Protein AF-A0AA92U2H4-F1 (afdb_monomer_lite)

Organism: NCBI:txid165179

Sequence (62 aa):
MTKWYSAKEAPNYEEWILTEWYDGDDGGIKYEADYLYSFVYWKDYVSRNNITKWCYIKDIKD

Foldseek 3Di:
DFDKDFLVDDDDAQFWKKWWAQPPVVRDIDIDIDHHH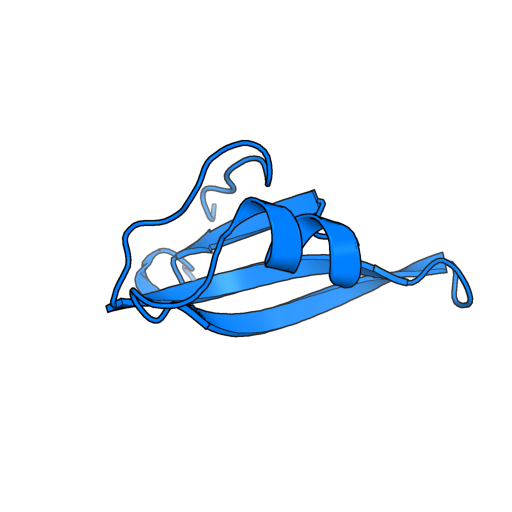PPDPSVVVCVVGVTGIMGGPVRDDD

Radius of gyration: 11.43 Å; chains: 1; bounding box: 26×31×25 Å

pLDDT: mean 91.28, std 7.06, range [67.81, 97.31]

Secondary structure (DSSP, 8-state):
-PPPEETTSPPPSSEEEEEEEEETTTTEEEEEEEEE-TT--HHHHHHHHTEEEEEEGGG---

Structure (mmCIF, N/CA/C/O backbone):
data_AF-A0AA92U2H4-F1
#
_entry.id   AF-A0AA92U2H4-F1
#
loop_
_atom_site.group_PDB
_atom_site.id
_atom_site.type_symbol
_atom_site.label_atom_id
_atom_site.label_alt_id
_atom_site.label_comp_id
_atom_site.label_asym_id
_atom_site.label_entity_id
_atom_site.label_seq_id
_atom_site.pdbx_PDB_ins_code
_atom_site.Cartn_x
_atom_site.Cartn_y
_atom_site.Cartn_z
_atom_site.occupancy
_atom_site.B_iso_or_equiv
_atom_site.auth_seq_id
_atom_site.auth_comp_id
_atom_site.auth_asym_id
_atom_site.auth_atom_id
_atom_site.pdbx_PDB_model_num
ATOM 1 N N . MET A 1 1 ? -16.127 -0.131 9.979 1.00 76.12 1 MET A N 1
ATOM 2 C CA . MET A 1 1 ? -15.583 -0.907 8.848 1.00 76.12 1 MET A CA 1
AT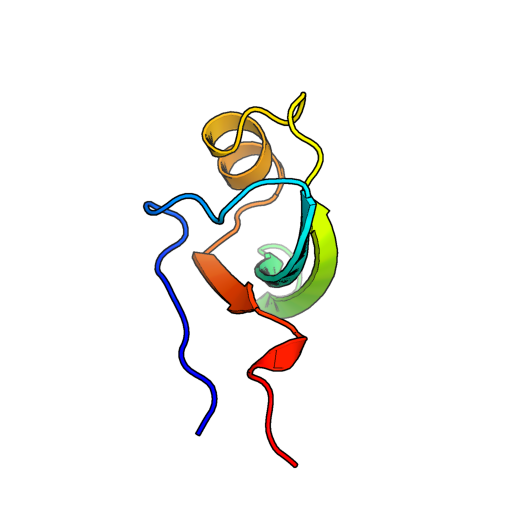OM 3 C C . MET A 1 1 ? -14.524 -0.062 8.165 1.00 76.12 1 MET A C 1
ATOM 5 O O . MET A 1 1 ? -14.848 1.028 7.705 1.00 76.12 1 MET A O 1
ATOM 9 N N . THR A 1 2 ? -13.273 -0.518 8.191 1.00 86.75 2 THR A N 1
ATOM 10 C CA . THR A 1 2 ? -12.126 0.172 7.583 1.00 86.75 2 THR A CA 1
ATOM 11 C C . THR A 1 2 ? -12.291 0.239 6.069 1.00 86.75 2 THR A C 1
ATOM 13 O O . THR A 1 2 ? -12.648 -0.759 5.438 1.00 86.75 2 THR A O 1
ATOM 16 N N . LYS A 1 3 ? -12.048 1.412 5.481 1.00 93.12 3 LYS A N 1
ATOM 17 C CA . LYS A 1 3 ? -12.104 1.596 4.030 1.00 93.12 3 LYS A CA 1
ATOM 18 C C . LYS A 1 3 ? -10.770 1.187 3.407 1.00 93.12 3 LYS A C 1
ATOM 20 O O . LYS A 1 3 ? -9.756 1.828 3.656 1.00 93.12 3 LYS A O 1
ATOM 25 N N . TRP A 1 4 ? -10.805 0.153 2.575 1.00 96.00 4 TRP A N 1
ATOM 26 C CA . TRP A 1 4 ? -9.656 -0.323 1.808 1.00 96.00 4 TRP A CA 1
ATOM 27 C C . TRP A 1 4 ? -9.669 0.239 0.383 1.00 96.00 4 TRP A C 1
ATOM 29 O O . TRP A 1 4 ? -10.728 0.335 -0.239 1.00 96.00 4 TRP A O 1
ATOM 39 N N . TYR A 1 5 ? -8.489 0.576 -0.124 1.00 96.75 5 TYR A N 1
ATOM 40 C CA . TYR A 1 5 ? -8.227 1.087 -1.468 1.00 96.75 5 TYR A CA 1
ATOM 41 C C . TYR A 1 5 ? -7.444 0.055 -2.277 1.00 96.75 5 TYR A C 1
ATOM 43 O O . TYR A 1 5 ? -6.654 -0.710 -1.719 1.00 96.75 5 TYR A O 1
ATOM 51 N N . SER A 1 6 ? -7.640 0.021 -3.596 1.00 97.19 6 SER A N 1
ATOM 52 C CA . SER A 1 6 ? -6.855 -0.872 -4.453 1.00 97.19 6 SER A CA 1
ATOM 53 C C . SER A 1 6 ? -5.397 -0.415 -4.495 1.00 97.19 6 SER A C 1
ATOM 55 O O . SER A 1 6 ? -5.133 0.779 -4.584 1.00 97.19 6 SER A O 1
ATOM 57 N N . ALA A 1 7 ? -4.439 -1.345 -4.562 1.00 96.31 7 ALA A N 1
ATOM 58 C CA . ALA A 1 7 ? -3.035 -0.993 -4.795 1.00 96.31 7 ALA A CA 1
ATOM 59 C C . ALA A 1 7 ? -2.785 -0.277 -6.142 1.00 96.31 7 ALA A C 1
ATOM 61 O O . ALA A 1 7 ? -1.726 0.309 -6.354 1.00 96.31 7 ALA A O 1
ATOM 62 N N . LYS A 1 8 ? -3.767 -0.271 -7.056 1.00 96.19 8 LYS A N 1
ATOM 63 C CA . LYS A 1 8 ? -3.728 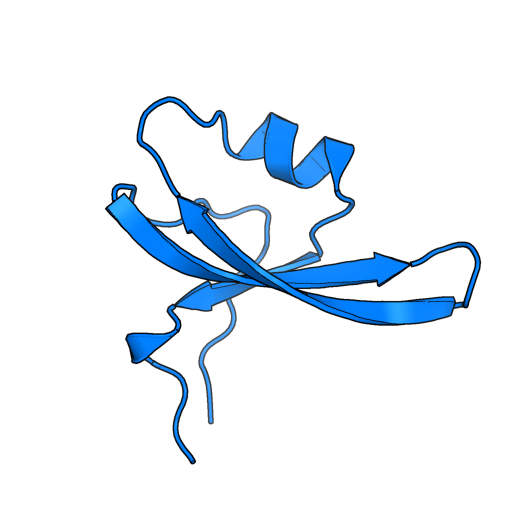0.541 -8.285 1.00 96.19 8 LYS A CA 1
ATOM 64 C C . LYS A 1 8 ? -3.832 2.046 -8.012 1.00 96.19 8 LYS A C 1
ATOM 66 O O . LYS A 1 8 ? -3.434 2.839 -8.863 1.00 96.19 8 LYS A O 1
ATOM 71 N N . GLU A 1 9 ? -4.367 2.427 -6.857 1.00 96.31 9 GLU A N 1
ATOM 72 C CA . GLU A 1 9 ? -4.503 3.805 -6.392 1.00 96.31 9 GLU A CA 1
ATOM 73 C C . GLU A 1 9 ? -3.373 4.108 -5.408 1.00 96.31 9 GLU A C 1
ATOM 75 O O . GLU A 1 9 ? -3.108 3.309 -4.511 1.00 96.31 9 GLU A O 1
ATOM 80 N N . ALA A 1 10 ? -2.699 5.245 -5.576 1.00 95.06 10 ALA A N 1
ATOM 81 C CA . ALA A 1 10 ? -1.645 5.663 -4.659 1.00 95.06 10 ALA A CA 1
ATOM 82 C C . ALA A 1 10 ? -2.241 6.389 -3.439 1.00 95.06 10 ALA A C 1
ATOM 84 O O . ALA A 1 10 ? -3.174 7.182 -3.613 1.00 95.06 10 ALA A O 1
ATOM 85 N N . PRO A 1 11 ? -1.702 6.171 -2.228 1.00 95.38 11 PRO A N 1
ATOM 86 C CA . PRO A 1 11 ? -1.990 7.022 -1.082 1.00 95.38 11 PRO A CA 1
ATOM 87 C C . PRO A 1 11 ? -1.469 8.441 -1.291 1.00 95.38 11 PRO A C 1
ATOM 89 O O . PRO A 1 11 ? -0.621 8.700 -2.148 1.00 95.38 11 PRO A O 1
ATOM 92 N N . ASN A 1 12 ? -1.929 9.356 -0.442 1.00 95.50 12 ASN A N 1
ATOM 93 C CA . ASN A 1 12 ? -1.211 10.606 -0.241 1.00 95.50 12 ASN A CA 1
ATOM 94 C C . ASN A 1 12 ? 0.154 10.314 0.399 1.00 95.50 12 ASN A C 1
ATOM 96 O O . ASN A 1 12 ? 0.270 9.428 1.246 1.00 95.50 12 ASN A O 1
ATOM 100 N N . TYR A 1 13 ? 1.172 11.073 0.000 1.00 93.56 13 TYR A N 1
ATOM 101 C CA . TYR A 1 13 ? 2.482 11.025 0.646 1.00 93.56 13 TYR A CA 1
ATOM 102 C C . TYR A 1 13 ? 2.433 11.616 2.056 1.00 93.56 13 TYR A C 1
ATOM 104 O O . TYR A 1 13 ? 1.538 12.396 2.380 1.00 93.56 13 TYR A O 1
ATOM 112 N N . GLU A 1 14 ? 3.450 11.284 2.849 1.00 94.56 14 GLU A N 1
ATOM 113 C CA . GLU A 1 14 ? 3.639 11.725 4.231 1.00 94.56 14 GLU A CA 1
ATOM 114 C C . GLU A 1 14 ? 2.506 11.260 5.167 1.00 94.56 14 GLU A C 1
ATOM 116 O O . GLU A 1 14 ? 2.093 11.955 6.094 1.00 94.56 14 GLU A O 1
ATOM 121 N N . GLU A 1 15 ? 1.988 10.057 4.909 1.00 95.56 15 GLU A N 1
ATOM 122 C CA . GLU A 1 15 ? 0.895 9.435 5.655 1.00 95.56 15 GLU A CA 1
ATOM 123 C C . GLU A 1 15 ? 1.259 8.007 6.074 1.00 95.56 15 GLU A C 1
ATOM 125 O O . GLU A 1 15 ? 1.997 7.295 5.386 1.00 95.56 15 GLU A O 1
ATOM 130 N N . TRP A 1 16 ? 0.682 7.576 7.197 1.00 96.69 16 TRP A N 1
ATOM 131 C CA . TRP A 1 16 ? 0.765 6.197 7.670 1.00 96.69 16 TRP A CA 1
ATOM 132 C C . TRP A 1 16 ? -0.313 5.333 7.017 1.00 96.69 16 TRP A C 1
ATOM 134 O O . TRP A 1 16 ? -1.516 5.616 7.125 1.00 96.69 16 TRP A O 1
ATOM 144 N N . ILE A 1 17 ? 0.117 4.245 6.388 1.00 96.88 17 ILE A N 1
ATOM 145 C CA . ILE A 1 17 ? -0.744 3.281 5.710 1.00 96.88 17 ILE A CA 1
ATOM 146 C C . ILE A 1 17 ? -0.551 1.881 6.286 1.00 96.88 17 ILE A C 1
ATOM 148 O O . ILE A 1 17 ? 0.517 1.534 6.774 1.00 96.88 17 ILE A O 1
ATOM 152 N N . LEU A 1 18 ? -1.604 1.078 6.211 1.00 96.88 18 LEU A N 1
ATOM 153 C CA . LEU A 1 18 ? -1.546 -0.367 6.369 1.00 96.88 18 LEU A CA 1
ATOM 154 C C . LEU A 1 18 ? -1.700 -0.973 4.979 1.00 96.88 18 LEU A C 1
ATOM 156 O O . LEU A 1 18 ? -2.685 -0.689 4.290 1.00 96.88 18 LEU A O 1
ATOM 160 N N . THR A 1 19 ? -0.747 -1.787 4.563 1.00 96.50 19 THR A N 1
ATOM 161 C CA . THR A 1 19 ? -0.789 -2.512 3.300 1.00 96.50 19 THR A CA 1
ATOM 162 C C . THR A 1 19 ? -1.129 -3.975 3.540 1.00 96.50 19 THR A C 1
ATOM 164 O O . THR A 1 19 ? -0.882 -4.518 4.612 1.00 96.50 19 THR A O 1
ATOM 167 N N . GLU A 1 20 ? -1.756 -4.604 2.552 1.00 95.44 20 GLU A N 1
ATOM 168 C CA . GLU A 1 20 ? -2.042 -6.036 2.538 1.00 95.44 20 GLU A CA 1
ATOM 169 C C . GLU A 1 20 ? -1.371 -6.667 1.318 1.00 95.44 20 GLU A C 1
ATOM 171 O O . GLU A 1 20 ? -1.604 -6.230 0.182 1.00 95.44 20 GLU A O 1
ATOM 176 N N . TRP A 1 21 ? -0.608 -7.736 1.530 1.00 93.38 21 TRP A N 1
ATOM 177 C CA . TRP A 1 21 ? -0.034 -8.542 0.454 1.00 93.38 21 TRP A CA 1
ATOM 178 C C . TRP A 1 21 ? -0.311 -10.029 0.638 1.00 93.38 21 TRP A C 1
ATOM 180 O O . TRP A 1 21 ? -0.647 -10.500 1.730 1.00 93.38 21 TRP A O 1
ATOM 190 N N . TYR A 1 22 ? -0.155 -10.773 -0.455 1.00 85.62 22 TYR A N 1
ATOM 191 C CA . TYR A 1 22 ? -0.222 -12.226 -0.440 1.00 85.62 22 TYR A CA 1
ATOM 192 C C . TYR A 1 22 ? 1.189 -12.806 -0.413 1.00 85.62 22 TYR A C 1
ATOM 194 O O . TYR A 1 22 ? 1.969 -12.592 -1.342 1.00 85.62 22 TYR A O 1
ATOM 202 N N . ASP A 1 23 ? 1.498 -13.540 0.650 1.00 79.12 23 ASP A N 1
ATOM 203 C CA . ASP A 1 23 ? 2.736 -14.298 0.758 1.00 79.12 23 ASP A CA 1
ATOM 204 C C . ASP A 1 23 ? 2.552 -15.615 -0.004 1.00 79.12 23 ASP A C 1
ATOM 206 O O . ASP A 1 23 ? 1.918 -16.553 0.484 1.00 79.12 23 ASP A O 1
ATOM 210 N N . GLY A 1 24 ? 3.000 -15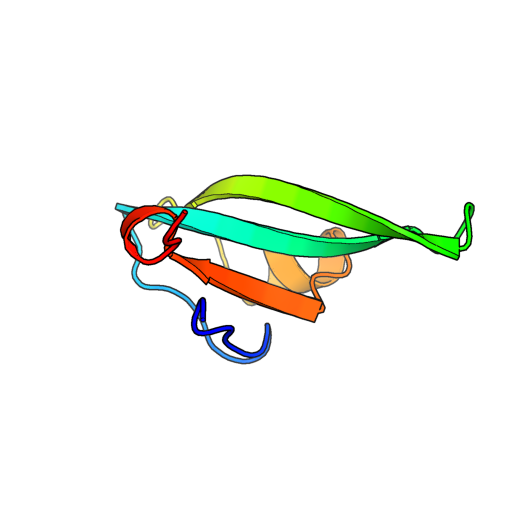.624 -1.262 1.00 69.38 24 GLY A N 1
ATOM 211 C CA . GLY A 1 24 ? 2.779 -16.719 -2.210 1.00 69.38 24 GLY A CA 1
ATOM 212 C C . GLY A 1 24 ? 3.395 -18.055 -1.792 1.00 69.38 24 GLY A C 1
ATOM 213 O O . GLY A 1 24 ? 2.954 -19.087 -2.296 1.00 69.38 24 GLY A O 1
ATOM 214 N N . ASP A 1 25 ? 4.350 -18.041 -0.860 1.00 75.25 25 ASP A N 1
ATOM 215 C CA . ASP A 1 25 ? 5.035 -19.239 -0.371 1.00 75.25 25 ASP A CA 1
ATOM 216 C C . ASP A 1 25 ? 4.253 -19.927 0.764 1.00 75.25 25 ASP A C 1
ATOM 218 O O . ASP A 1 25 ? 4.130 -21.152 0.781 1.00 75.25 25 ASP A O 1
ATOM 222 N N . ASP A 1 26 ? 3.640 -19.143 1.658 1.00 73.19 26 ASP A N 1
ATOM 223 C CA . ASP A 1 26 ? 2.842 -19.640 2.794 1.00 73.19 26 ASP A CA 1
ATOM 224 C C . ASP A 1 26 ? 1.324 -19.647 2.519 1.00 73.19 26 ASP A C 1
ATOM 226 O O . ASP A 1 26 ? 0.524 -20.113 3.336 1.00 73.19 26 ASP A O 1
ATOM 230 N N . GLY A 1 27 ? 0.899 -19.072 1.392 1.00 75.69 27 GLY A N 1
ATOM 231 C CA . GLY A 1 27 ? -0.504 -18.883 1.027 1.00 75.69 27 GLY A CA 1
ATOM 232 C C . GLY A 1 27 ? -1.277 -17.922 1.943 1.00 75.69 27 GLY A C 1
ATOM 233 O O . GLY A 1 27 ? -2.513 -17.888 1.912 1.00 75.69 27 GLY A O 1
ATOM 234 N N . GLY A 1 28 ? -0.562 -17.169 2.783 1.00 87.19 28 GLY A N 1
ATOM 235 C CA . GLY A 1 28 ? -1.118 -16.324 3.832 1.00 87.19 28 GLY A CA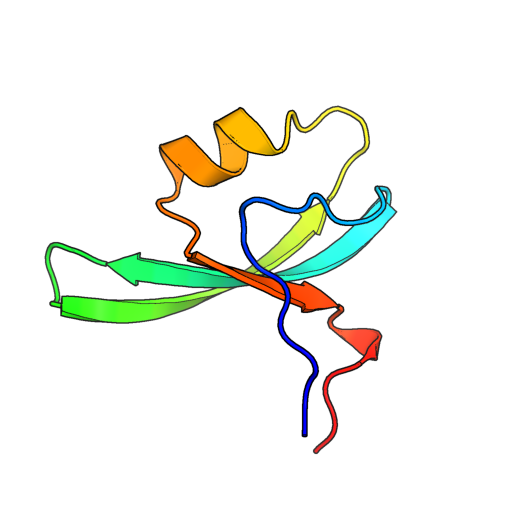 1
ATOM 236 C C . GLY A 1 28 ? -1.265 -14.864 3.414 1.00 87.19 28 GLY A C 1
ATOM 237 O O . GLY A 1 28 ? -0.407 -14.295 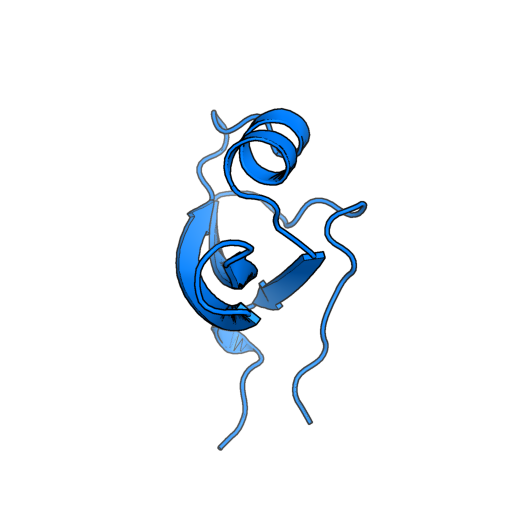2.743 1.00 87.19 28 GLY A O 1
ATOM 238 N N . ILE A 1 29 ? -2.339 -14.227 3.881 1.00 90.62 29 ILE A N 1
ATOM 239 C CA . ILE A 1 29 ? -2.465 -12.768 3.842 1.00 90.62 29 ILE A CA 1
ATOM 240 C C . ILE A 1 29 ? -1.594 -12.191 4.959 1.00 90.62 29 ILE A C 1
ATOM 242 O O . ILE A 1 29 ? -1.714 -12.611 6.114 1.00 90.62 29 ILE A O 1
ATOM 246 N N . LYS A 1 30 ? -0.740 -11.221 4.631 1.00 92.50 30 LYS A N 1
ATOM 247 C CA . LYS A 1 30 ? 0.028 -10.457 5.620 1.00 92.50 30 LYS A CA 1
ATOM 248 C C . LYS A 1 30 ? -0.331 -8.980 5.523 1.00 92.50 30 LYS A C 1
ATOM 250 O O . LYS A 1 30 ? -0.836 -8.517 4.499 1.00 92.50 30 LYS A O 1
ATOM 255 N N . TYR A 1 31 ? -0.031 -8.266 6.600 1.00 93.50 31 TYR A N 1
ATOM 256 C CA . TYR A 1 31 ? -0.250 -6.835 6.704 1.00 93.50 31 TYR A CA 1
ATOM 257 C C . TYR A 1 31 ? 1.007 -6.150 7.227 1.00 93.50 31 TYR A C 1
ATOM 259 O O . TYR A 1 31 ? 1.628 -6.661 8.161 1.00 93.50 31 TYR A O 1
ATOM 267 N N . GLU A 1 32 ? 1.342 -4.992 6.667 1.00 93.94 32 GLU A N 1
ATOM 268 C CA . GLU A 1 32 ? 2.488 -4.186 7.090 1.00 93.94 32 GLU A CA 1
ATOM 269 C C . GLU A 1 32 ? 2.090 -2.715 7.233 1.00 93.94 32 GLU A C 1
ATOM 271 O O . GLU A 1 32 ? 1.326 -2.175 6.432 1.00 93.94 32 GLU A O 1
ATOM 276 N N . ALA A 1 33 ? 2.556 -2.084 8.310 1.00 95.25 33 ALA A N 1
ATOM 277 C CA . ALA A 1 33 ? 2.344 -0.668 8.561 1.00 95.25 33 ALA A CA 1
ATOM 278 C C . ALA A 1 33 ? 3.558 0.117 8.059 1.00 95.25 33 ALA A C 1
ATOM 280 O O . ALA A 1 33 ? 4.662 -0.071 8.563 1.00 95.25 33 ALA A O 1
ATOM 281 N N . ASP A 1 34 ? 3.327 1.037 7.128 1.00 93.00 34 ASP A N 1
ATOM 282 C CA . ASP A 1 34 ? 4.369 1.814 6.468 1.00 93.00 34 ASP A CA 1
ATOM 283 C C . ASP A 1 34 ? 4.071 3.309 6.518 1.00 93.00 34 ASP A C 1
ATOM 285 O O . ASP A 1 34 ? 2.916 3.744 6.472 1.00 93.00 34 ASP A O 1
ATOM 289 N N . TYR A 1 35 ? 5.132 4.112 6.558 1.00 94.12 35 TYR A N 1
ATOM 290 C CA . TYR A 1 35 ? 5.041 5.550 6.336 1.00 94.12 35 TYR A CA 1
ATOM 291 C C . TYR A 1 35 ? 5.464 5.872 4.902 1.00 94.12 35 TYR A C 1
ATOM 293 O O . TYR A 1 35 ? 6.612 5.639 4.509 1.00 94.12 35 TYR A O 1
ATOM 301 N N . LEU A 1 36 ? 4.537 6.400 4.099 1.00 93.12 36 LEU A N 1
ATOM 302 C CA . LEU A 1 36 ? 4.783 6.614 2.677 1.00 93.12 36 LEU A CA 1
ATOM 303 C C . LEU A 1 36 ? 5.506 7.943 2.427 1.00 93.12 36 LEU A C 1
ATOM 305 O O . LEU A 1 36 ? 4.877 8.992 2.320 1.00 93.12 36 LEU A O 1
ATOM 309 N N . TYR A 1 37 ? 6.824 7.898 2.251 1.00 90.81 37 TYR A N 1
ATOM 310 C CA . TYR A 1 37 ? 7.609 9.077 1.879 1.00 90.81 37 TYR A CA 1
ATOM 311 C C . TYR A 1 37 ? 7.367 9.520 0.430 1.00 90.81 37 TYR A C 1
ATOM 313 O O . TYR A 1 37 ? 7.220 8.697 -0.474 1.00 90.81 37 TYR A O 1
ATOM 321 N N . SER A 1 38 ? 7.447 10.828 0.188 1.00 89.25 38 SER A N 1
ATOM 322 C CA . SER A 1 38 ? 7.350 11.456 -1.146 1.00 89.25 38 SER A CA 1
ATOM 323 C C . SER A 1 38 ? 8.341 10.945 -2.207 1.00 89.25 38 SER A C 1
ATOM 325 O O . SER A 1 38 ? 8.094 11.096 -3.402 1.00 89.25 38 SER A O 1
ATOM 327 N N . PHE A 1 39 ? 9.440 10.305 -1.799 1.00 88.25 39 PHE A N 1
ATOM 328 C CA . PHE A 1 39 ? 10.425 9.700 -2.706 1.00 88.25 39 PHE A CA 1
ATOM 329 C C . PHE A 1 39 ? 10.113 8.243 -3.085 1.00 88.25 39 PHE A C 1
ATOM 331 O O . PHE A 1 39 ? 10.831 7.653 -3.896 1.00 88.25 39 PHE A O 1
ATOM 338 N N . VAL A 1 40 ? 9.062 7.643 -2.518 1.00 88.00 40 VAL A N 1
ATOM 339 C CA . VAL A 1 40 ? 8.642 6.279 -2.853 1.00 88.00 40 VAL A CA 1
ATOM 340 C C . VAL A 1 40 ? 7.818 6.303 -4.133 1.00 88.00 40 VAL A C 1
ATOM 342 O O . VAL A 1 40 ? 6.728 6.871 -4.187 1.00 88.00 40 VAL A O 1
ATOM 345 N N . TYR A 1 41 ? 8.299 5.621 -5.171 1.00 94.19 41 TYR A N 1
ATOM 346 C CA . TYR A 1 41 ? 7.486 5.388 -6.357 1.00 94.19 41 TYR A CA 1
ATOM 347 C C . TYR A 1 41 ? 6.482 4.266 -6.083 1.00 94.19 41 TYR A C 1
ATOM 349 O O . TYR A 1 41 ? 6.831 3.085 -6.082 1.00 94.19 41 TYR A O 1
ATOM 357 N N . TRP A 1 42 ? 5.221 4.643 -5.854 1.00 95.00 42 TRP A N 1
ATOM 358 C CA . TRP A 1 42 ? 4.166 3.726 -5.411 1.00 95.00 42 TRP A CA 1
ATOM 359 C C . TRP A 1 42 ? 4.056 2.450 -6.257 1.00 95.00 42 TRP A C 1
ATOM 361 O O . TRP A 1 42 ? 3.973 1.358 -5.707 1.00 95.00 42 TRP A O 1
ATOM 371 N N . LYS A 1 43 ? 4.118 2.554 -7.592 1.00 95.12 43 LYS A N 1
ATOM 372 C CA . LYS A 1 43 ? 3.994 1.373 -8.467 1.00 95.12 43 LYS A CA 1
ATOM 373 C C . LYS A 1 43 ? 5.137 0.373 -8.281 1.00 95.12 43 LYS A C 1
ATOM 375 O O . LYS A 1 43 ? 4.895 -0.829 -8.350 1.00 95.12 43 LYS A O 1
ATOM 380 N N . ASP A 1 44 ? 6.353 0.855 -8.034 1.00 95.19 44 ASP A N 1
ATOM 381 C CA . ASP A 1 44 ? 7.506 -0.015 -7.786 1.00 95.19 44 ASP A CA 1
ATOM 382 C C . ASP A 1 44 ? 7.382 -0.688 -6.424 1.00 95.19 44 ASP A C 1
ATOM 384 O O . ASP A 1 44 ? 7.622 -1.888 -6.314 1.00 95.19 44 ASP A O 1
ATOM 388 N N . TYR A 1 45 ? 6.973 0.071 -5.404 1.00 93.06 45 TYR A N 1
ATOM 389 C CA . TYR A 1 45 ? 6.709 -0.462 -4.070 1.00 93.06 45 TYR A CA 1
ATOM 390 C C . TYR A 1 45 ? 5.617 -1.546 -4.114 1.00 93.06 45 TYR A C 1
ATOM 392 O O . TYR A 1 45 ? 5.838 -2.646 -3.620 1.00 93.06 45 TYR A O 1
ATOM 400 N N . VAL A 1 46 ? 4.499 -1.301 -4.808 1.00 94.75 46 VAL A N 1
ATOM 401 C CA . VAL A 1 46 ? 3.425 -2.290 -5.012 1.00 94.75 46 VAL A CA 1
ATOM 402 C C . VAL A 1 46 ? 3.930 -3.554 -5.706 1.00 94.75 46 VAL A C 1
ATOM 404 O O . VAL A 1 46 ? 3.629 -4.655 -5.255 1.00 94.75 46 VAL A O 1
ATOM 407 N N . SER A 1 47 ? 4.694 -3.401 -6.791 1.00 93.69 47 SER A N 1
ATOM 408 C CA . SER A 1 47 ? 5.190 -4.522 -7.598 1.00 93.69 47 SER A CA 1
ATOM 409 C C . SER A 1 47 ? 6.187 -5.397 -6.835 1.00 93.69 47 SER A C 1
ATOM 411 O O . SER A 1 47 ? 6.072 -6.617 -6.847 1.00 93.69 47 SER A O 1
ATOM 413 N N . ARG A 1 48 ? 7.146 -4.783 -6.129 1.00 90.69 48 ARG A N 1
ATOM 414 C CA . ARG A 1 48 ? 8.179 -5.513 -5.373 1.00 90.69 48 ARG A CA 1
ATOM 415 C C . ARG A 1 48 ? 7.604 -6.309 -4.208 1.00 90.69 48 ARG A C 1
ATOM 417 O O . ARG A 1 48 ? 8.134 -7.362 -3.879 1.00 90.69 48 ARG A O 1
ATOM 424 N N . ASN A 1 49 ? 6.540 -5.787 -3.610 1.00 89.44 49 ASN A N 1
ATOM 425 C CA . ASN A 1 49 ? 5.963 -6.297 -2.376 1.00 89.44 49 ASN A CA 1
ATOM 426 C C . ASN A 1 49 ? 4.638 -7.050 -2.593 1.00 89.44 49 ASN A C 1
ATOM 428 O O . ASN A 1 49 ? 4.009 -7.474 -1.633 1.00 89.44 49 ASN A O 1
ATOM 432 N N . ASN A 1 50 ? 4.177 -7.211 -3.840 1.00 91.62 50 ASN A N 1
ATOM 433 C CA . ASN A 1 50 ? 2.897 -7.853 -4.172 1.00 91.62 50 ASN A CA 1
ATOM 434 C C . ASN A 1 50 ? 1.690 -7.261 -3.412 1.00 91.62 50 ASN A C 1
ATOM 436 O O . ASN A 1 50 ? 0.774 -7.985 -3.006 1.00 91.62 50 ASN A O 1
ATOM 440 N N . ILE A 1 51 ? 1.678 -5.936 -3.223 1.00 95.00 51 ILE A N 1
ATOM 441 C CA . ILE A 1 51 ? 0.598 -5.248 -2.504 1.00 95.00 51 ILE A CA 1
ATOM 442 C C . ILE A 1 51 ? -0.704 -5.381 -3.291 1.00 95.00 51 ILE A C 1
ATOM 444 O O . ILE A 1 51 ? -0.777 -5.070 -4.481 1.00 95.00 51 ILE A O 1
ATOM 448 N N . THR A 1 52 ? -1.763 -5.796 -2.607 1.00 95.38 52 THR A N 1
ATOM 449 C CA . THR A 1 52 ? -3.092 -5.984 -3.201 1.00 95.38 52 THR A CA 1
ATOM 450 C C . THR A 1 52 ? -4.018 -4.809 -2.891 1.00 95.38 52 THR A C 1
ATOM 452 O O . THR A 1 52 ? -4.722 -4.303 -3.776 1.00 95.38 52 THR A O 1
ATOM 455 N N . LYS A 1 53 ? -3.980 -4.325 -1.647 1.00 96.62 53 LYS A N 1
ATOM 456 C CA . LYS A 1 53 ? -4.782 -3.205 -1.153 1.00 96.62 53 LYS A CA 1
ATOM 457 C C . LYS A 1 53 ? -4.101 -2.508 0.021 1.00 96.62 53 LYS A C 1
ATOM 459 O O . LYS A 1 53 ? -3.156 -3.033 0.605 1.00 96.62 53 LYS A O 1
ATOM 464 N N . TRP A 1 54 ? -4.585 -1.320 0.355 1.00 97.31 54 TRP A N 1
ATOM 465 C CA . TRP A 1 54 ? -4.077 -0.528 1.473 1.00 97.31 54 TRP A CA 1
ATOM 466 C C . TRP A 1 54 ? -5.186 0.311 2.121 1.00 97.31 54 TRP A C 1
ATOM 468 O O . TRP A 1 54 ? -6.244 0.520 1.526 1.00 97.31 54 TRP A O 1
ATOM 478 N N . CYS A 1 55 ? -4.969 0.796 3.340 1.00 97.12 55 CYS A N 1
ATOM 479 C CA . CYS A 1 55 ? -5.831 1.783 3.996 1.00 97.12 55 CYS A CA 1
ATOM 480 C C . CYS A 1 55 ? -5.011 2.745 4.859 1.00 97.12 55 CYS A C 1
ATOM 482 O O . CYS A 1 55 ? -3.903 2.415 5.272 1.00 97.12 55 CYS A O 1
ATOM 484 N N . TYR A 1 56 ? -5.554 3.921 5.177 1.00 96.81 56 TYR A N 1
ATOM 485 C CA . TYR A 1 56 ? -4.913 4.804 6.150 1.00 96.81 56 TYR A CA 1
ATOM 486 C C . TYR A 1 56 ? -5.064 4.239 7.562 1.00 96.81 56 TYR A C 1
ATOM 488 O O . TYR A 1 56 ? -6.171 3.882 7.967 1.00 96.81 56 TYR A O 1
ATOM 496 N N . ILE A 1 57 ? -3.976 4.219 8.338 1.00 94.88 57 ILE A N 1
ATOM 497 C CA . ILE A 1 57 ? -4.011 3.705 9.719 1.00 94.88 57 ILE A CA 1
ATOM 498 C C . ILE A 1 57 ? -4.985 4.515 10.581 1.00 94.88 57 ILE A C 1
ATOM 500 O O . ILE A 1 57 ? -5.749 3.942 11.350 1.00 94.88 57 ILE A O 1
ATOM 504 N N . LYS A 1 58 ? -5.032 5.840 10.390 1.00 93.12 58 LYS A N 1
ATOM 505 C CA . LYS A 1 58 ? -5.960 6.743 11.098 1.00 93.12 58 LYS A CA 1
ATOM 506 C C . LYS A 1 58 ? -7.448 6.437 10.868 1.00 93.12 58 LYS A C 1
ATOM 508 O O . LYS A 1 58 ? -8.279 6.897 11.644 1.00 93.12 58 LYS A O 1
ATOM 513 N N . ASP A 1 59 ? -7.778 5.685 9.816 1.00 91.88 59 ASP A N 1
ATOM 514 C CA . ASP A 1 59 ? -9.155 5.328 9.457 1.00 91.88 59 ASP A CA 1
ATOM 515 C C . ASP A 1 59 ? -9.559 3.928 9.965 1.00 91.88 59 ASP A C 1
ATOM 517 O O . ASP A 1 59 ? -10.708 3.507 9.774 1.00 91.88 59 ASP A O 1
ATOM 521 N N . ILE A 1 60 ? -8.639 3.194 10.603 1.00 89.69 60 ILE A N 1
ATOM 522 C CA . ILE A 1 60 ? -8.923 1.909 11.246 1.00 89.69 60 ILE A CA 1
ATOM 523 C C . ILE A 1 60 ? -9.704 2.189 12.534 1.00 89.69 60 ILE A C 1
ATOM 525 O O . ILE A 1 60 ? -9.279 2.975 13.375 1.00 89.69 60 ILE A O 1
ATOM 529 N N . LYS A 1 61 ? -10.876 1.565 12.666 1.00 82.81 61 LYS A N 1
ATOM 530 C CA . LYS A 1 61 ? -11.716 1.648 13.867 1.00 82.81 61 LYS A CA 1
ATOM 531 C C . LYS A 1 61 ? -11.678 0.310 14.595 1.00 82.81 61 LYS A C 1
ATOM 533 O O . LYS A 1 61 ? -11.770 -0.713 13.913 1.00 82.81 61 LYS A O 1
ATOM 538 N N . ASP A 1 62 ? -11.589 0.367 15.921 1.00 67.81 62 ASP A N 1
ATOM 539 C CA . ASP A 1 62 ? -11.788 -0.776 16.823 1.00 67.81 62 ASP A CA 1
ATOM 540 C C . ASP A 1 62 ? -13.194 -1.389 16.681 1.00 67.81 62 ASP A C 1
ATOM 542 O O . ASP A 1 62 ? -14.162 -0.630 16.404 1.00 67.81 62 ASP A O 1
#